Protein AF-A0A2V5MPE8-F1 (afdb_monomer_lite)

Structure (mmCIF, N/CA/C/O backbone):
data_AF-A0A2V5MPE8-F1
#
_entry.id   AF-A0A2V5MPE8-F1
#
loop_
_atom_site.group_PDB
_atom_site.id
_atom_site.type_symbol
_atom_site.label_atom_id
_atom_site.label_alt_id
_atom_site.label_comp_id
_atom_site.label_asym_id
_atom_site.label_entity_id
_atom_site.label_seq_id
_atom_site.pdbx_PDB_ins_code
_atom_site.Cartn_x
_atom_site.Cartn_y
_atom_site.Cartn_z
_atom_site.occupancy
_atom_site.B_iso_or_equiv
_atom_site.auth_seq_id
_atom_site.auth_comp_id
_atom_site.auth_asym_id
_atom_site.auth_atom_id
_atom_site.pdbx_PDB_model_num
ATOM 1 N N . MET A 1 1 ? 12.742 -31.986 7.130 1.00 34.59 1 MET A N 1
ATOM 2 C CA . MET A 1 1 ? 13.318 -31.088 6.108 1.00 34.59 1 MET A CA 1
ATOM 3 C C . MET A 1 1 ? 12.428 -29.863 5.990 1.00 34.59 1 MET A C 1
ATOM 5 O O . MET A 1 1 ? 11.494 -29.854 5.200 1.00 34.59 1 MET A O 1
ATOM 9 N N . THR A 1 2 ? 12.644 -28.861 6.834 1.00 34.50 2 THR A N 1
ATOM 10 C CA . THR A 1 2 ? 12.028 -27.544 6.657 1.00 34.50 2 THR A CA 1
ATOM 11 C C . THR A 1 2 ? 12.820 -26.839 5.569 1.00 34.50 2 THR A C 1
ATOM 13 O O . THR A 1 2 ? 14.017 -26.625 5.735 1.00 34.50 2 THR A O 1
ATOM 16 N N . ILE A 1 3 ? 12.187 -26.560 4.429 1.00 40.97 3 ILE A N 1
ATOM 17 C CA . ILE A 1 3 ? 12.774 -25.684 3.416 1.00 40.97 3 ILE A CA 1
ATOM 18 C C . ILE A 1 3 ? 12.921 -24.322 4.086 1.00 40.97 3 ILE A C 1
ATOM 20 O O . ILE A 1 3 ? 11.950 -23.577 4.220 1.00 40.97 3 ILE A O 1
ATOM 24 N N . ASP A 1 4 ? 14.129 -24.042 4.566 1.00 45.66 4 ASP A N 1
ATOM 25 C CA . ASP A 1 4 ? 14.555 -22.713 4.964 1.00 45.66 4 ASP A CA 1
ATOM 26 C C . ASP A 1 4 ? 14.496 -21.877 3.688 1.00 45.66 4 ASP A C 1
ATOM 28 O O . ASP A 1 4 ? 15.379 -21.911 2.829 1.00 45.66 4 ASP A O 1
ATOM 32 N N . THR A 1 5 ? 13.329 -21.276 3.463 1.00 55.28 5 THR A N 1
ATOM 33 C CA . THR A 1 5 ? 13.063 -20.477 2.278 1.00 55.28 5 THR A CA 1
ATOM 34 C C . THR A 1 5 ? 13.837 -19.198 2.517 1.00 55.28 5 THR A C 1
ATOM 36 O O . THR A 1 5 ? 13.285 -18.256 3.087 1.00 55.28 5 THR A O 1
ATOM 39 N N . GLN A 1 6 ? 15.134 -19.199 2.181 1.00 64.44 6 GLN A N 1
ATOM 40 C CA . GLN A 1 6 ? 15.959 -18.003 2.249 1.00 64.44 6 GLN A CA 1
ATOM 41 C C . GLN A 1 6 ? 15.191 -16.907 1.523 1.00 64.44 6 GLN A C 1
ATOM 43 O O . GLN A 1 6 ? 14.953 -16.974 0.314 1.00 64.44 6 GLN A O 1
ATOM 48 N N . LEU A 1 7 ? 14.700 -15.950 2.305 1.00 77.88 7 LEU A N 1
ATOM 49 C CA . LEU A 1 7 ? 13.914 -14.851 1.789 1.00 77.88 7 LEU A CA 1
ATOM 50 C C . LEU A 1 7 ? 14.773 -14.143 0.745 1.00 77.88 7 LEU A C 1
ATOM 52 O O . LEU A 1 7 ? 15.942 -13.853 1.005 1.00 77.88 7 LEU A O 1
ATOM 56 N N . THR A 1 8 ? 14.204 -13.851 -0.426 1.00 89.50 8 THR A N 1
ATOM 57 C CA . THR A 1 8 ? 14.934 -13.059 -1.422 1.00 89.50 8 THR A CA 1
ATOM 58 C C . THR A 1 8 ? 15.415 -11.752 -0.779 1.00 89.50 8 THR A C 1
ATOM 60 O O . THR A 1 8 ? 14.737 -11.239 0.119 1.00 89.50 8 THR A O 1
ATOM 63 N N . PRO A 1 9 ? 16.538 -11.162 -1.226 1.00 91.94 9 PRO A N 1
ATOM 64 C CA . PRO A 1 9 ? 17.050 -9.924 -0.634 1.00 91.94 9 PRO A CA 1
ATOM 65 C C . PRO A 1 9 ? 15.998 -8.805 -0.542 1.00 91.94 9 PRO A C 1
ATOM 67 O O . PRO A 1 9 ? 15.953 -8.059 0.434 1.00 91.94 9 PRO A O 1
ATOM 70 N N . MET A 1 10 ? 15.085 -8.741 -1.517 1.00 93.19 10 MET A N 1
ATOM 71 C CA . MET A 1 10 ? 13.952 -7.814 -1.505 1.00 93.19 10 MET A CA 1
ATOM 72 C C . MET A 1 10 ? 12.937 -8.133 -0.399 1.00 93.19 10 MET A C 1
ATOM 74 O O . MET A 1 10 ? 12.525 -7.234 0.329 1.00 93.19 10 MET A O 1
ATOM 78 N N . MET A 1 11 ? 12.574 -9.403 -0.211 1.00 94.69 11 MET A N 1
ATOM 79 C CA . MET A 1 11 ? 11.661 -9.790 0.868 1.00 94.69 11 MET A CA 1
ATOM 80 C C . MET A 1 11 ? 12.284 -9.592 2.251 1.00 94.69 11 MET A C 1
ATOM 82 O O . MET A 1 11 ? 11.580 -9.236 3.197 1.00 94.69 11 MET A O 1
ATOM 86 N N . ALA A 1 12 ? 13.597 -9.798 2.384 1.00 93.75 12 ALA A N 1
ATOM 87 C CA . ALA A 1 12 ? 14.321 -9.498 3.616 1.00 93.75 12 ALA A CA 1
ATOM 88 C C . ALA A 1 12 ? 14.273 -7.992 3.925 1.00 93.75 12 ALA A C 1
ATOM 90 O O . ALA A 1 12 ? 13.968 -7.605 5.054 1.00 93.75 12 ALA A O 1
ATOM 91 N N . GLN A 1 13 ? 14.478 -7.143 2.908 1.00 95.19 13 GLN A N 1
ATOM 92 C CA . GLN A 1 13 ? 14.322 -5.690 3.016 1.00 95.19 13 GLN A CA 1
ATOM 93 C C . GLN A 1 13 ? 12.889 -5.302 3.427 1.00 95.19 13 GLN A C 1
ATOM 95 O O . GLN A 1 13 ? 12.734 -4.511 4.357 1.00 95.19 13 GLN A O 1
ATOM 100 N N . TYR A 1 14 ? 11.859 -5.900 2.813 1.00 96.19 14 TYR A N 1
ATOM 101 C CA . TYR A 1 14 ? 10.454 -5.671 3.179 1.00 96.19 14 TYR A CA 1
ATOM 102 C C . TYR A 1 14 ? 10.185 -6.005 4.650 1.00 96.19 14 TYR A C 1
ATOM 104 O O . TYR A 1 14 ? 9.641 -5.181 5.382 1.00 96.19 14 TYR A O 1
ATOM 112 N N . ARG A 1 15 ? 10.590 -7.198 5.114 1.00 95.00 15 ARG A N 1
ATOM 113 C CA . ARG A 1 15 ? 10.363 -7.620 6.506 1.00 95.00 15 ARG A CA 1
ATOM 114 C C . ARG A 1 15 ? 11.087 -6.738 7.511 1.00 95.00 15 ARG A C 1
ATOM 116 O O . ARG A 1 15 ? 10.500 -6.417 8.540 1.00 95.00 15 ARG A O 1
ATOM 123 N N . ARG A 1 16 ? 12.329 -6.343 7.212 1.00 96.19 16 ARG A N 1
ATOM 124 C CA . ARG A 1 16 ? 13.095 -5.429 8.066 1.00 96.19 16 ARG A CA 1
ATOM 125 C C . ARG A 1 16 ? 12.341 -4.114 8.243 1.00 96.19 16 ARG A C 1
ATOM 127 O O . ARG A 1 16 ? 12.020 -3.756 9.369 1.00 96.19 16 ARG A O 1
ATOM 134 N N . ILE A 1 17 ? 11.968 -3.468 7.139 1.00 96.88 17 ILE A N 1
ATOM 135 C CA . ILE A 1 17 ? 11.226 -2.201 7.175 1.00 96.88 17 ILE A CA 1
ATOM 136 C C . ILE A 1 17 ? 9.896 -2.383 7.907 1.00 96.88 17 ILE A C 1
ATOM 138 O O . ILE A 1 17 ? 9.575 -1.611 8.801 1.00 96.88 17 ILE A O 1
ATOM 142 N N . LYS A 1 18 ? 9.148 -3.450 7.607 1.00 96.94 18 LYS A N 1
ATOM 143 C CA . LYS A 1 18 ? 7.878 -3.738 8.280 1.00 96.94 18 LYS A CA 1
ATOM 144 C C . LYS A 1 18 ? 8.025 -3.919 9.795 1.00 96.94 18 LYS A C 1
ATOM 146 O O . LYS A 1 18 ? 7.128 -3.515 10.527 1.00 96.94 18 LYS A O 1
ATOM 151 N N . SER A 1 19 ? 9.128 -4.502 10.267 1.00 96.38 19 SER A N 1
ATOM 152 C CA . SER A 1 19 ? 9.375 -4.702 11.703 1.00 96.38 19 SER A CA 1
ATOM 153 C C . SER A 1 19 ? 9.627 -3.404 12.476 1.00 96.38 19 SER A C 1
ATOM 155 O O . SER A 1 19 ? 9.418 -3.367 13.685 1.00 96.38 19 SER A O 1
ATOM 157 N N . GLU A 1 20 ? 10.031 -2.341 11.777 1.00 96.38 20 GLU A N 1
ATOM 158 C CA . GLU A 1 20 ? 10.284 -1.011 12.341 1.00 96.38 20 GLU A CA 1
ATOM 159 C C . GLU A 1 20 ? 8.997 -0.153 12.392 1.00 96.38 20 GLU A C 1
ATOM 161 O O . GLU A 1 20 ? 8.988 0.928 12.980 1.00 96.38 20 GLU A O 1
ATOM 166 N N . LEU A 1 21 ? 7.893 -0.625 11.795 1.00 96.25 21 LEU A N 1
ATOM 167 C CA . LEU A 1 21 ? 6.633 0.113 11.673 1.00 96.25 21 LEU A CA 1
ATOM 168 C C . LEU A 1 21 ? 5.615 -0.235 12.774 1.00 96.25 21 LEU A C 1
ATOM 170 O O . LEU A 1 21 ? 5.635 -1.339 13.327 1.00 96.25 21 LEU A O 1
ATOM 174 N N . PRO A 1 22 ? 4.649 0.664 13.057 1.00 94.06 22 PRO A N 1
ATOM 175 C CA . PRO A 1 22 ? 3.505 0.337 13.901 1.00 94.06 22 PRO A CA 1
ATOM 176 C C . PRO A 1 22 ? 2.758 -0.903 13.393 1.00 94.06 22 PRO A C 1
ATOM 178 O O . PRO A 1 22 ? 2.541 -1.060 12.190 1.00 94.06 22 PRO A O 1
ATOM 181 N N . LYS A 1 23 ? 2.307 -1.765 14.313 1.00 90.38 23 LYS A N 1
ATOM 182 C CA . LYS A 1 23 ? 1.631 -3.034 13.974 1.00 90.38 23 LYS A CA 1
ATOM 183 C C . LYS A 1 23 ? 0.372 -2.850 13.120 1.00 90.38 23 LYS A C 1
ATOM 185 O O . LYS A 1 23 ? 0.012 -3.737 12.357 1.00 90.38 23 LYS A O 1
ATOM 190 N N . ASP A 1 24 ? -0.298 -1.711 13.257 1.00 90.81 24 ASP A N 1
ATOM 191 C CA . ASP A 1 24 ? -1.531 -1.362 12.555 1.00 90.81 24 ASP A CA 1
ATOM 192 C C . ASP A 1 24 ? -1.305 -0.652 11.207 1.00 90.81 24 ASP A C 1
ATOM 194 O O . ASP A 1 24 ? -2.279 -0.334 10.518 1.00 90.81 24 ASP A O 1
ATOM 198 N N . ALA A 1 25 ? -0.049 -0.404 10.818 1.00 96.31 25 ALA A N 1
ATOM 199 C CA . ALA A 1 25 ? 0.292 0.268 9.569 1.00 96.31 25 ALA A CA 1
ATOM 200 C C . ALA A 1 25 ? 0.408 -0.716 8.404 1.00 96.31 25 ALA A C 1
ATOM 202 O O . ALA A 1 25 ? 1.173 -1.668 8.502 1.00 96.31 25 ALA A O 1
ATOM 203 N N . LEU A 1 26 ? -0.274 -0.469 7.283 1.00 98.12 26 LEU A N 1
ATOM 204 C CA . LEU A 1 26 ? -0.007 -1.180 6.026 1.00 98.12 26 LEU A CA 1
ATOM 205 C C . LEU A 1 26 ? 1.228 -0.588 5.340 1.00 98.12 26 LEU A C 1
ATOM 207 O O . LEU A 1 26 ? 1.338 0.633 5.222 1.00 98.12 26 LEU A O 1
ATOM 211 N N . LEU A 1 27 ? 2.150 -1.441 4.888 1.00 98.50 27 LEU A N 1
ATOM 212 C CA . LEU A 1 27 ? 3.355 -1.022 4.173 1.00 98.50 27 LEU A CA 1
ATOM 213 C C . LEU A 1 27 ? 3.126 -1.047 2.657 1.00 98.50 27 LEU A C 1
ATOM 215 O O . LEU A 1 27 ? 3.105 -2.109 2.041 1.00 98.50 27 LEU A O 1
ATOM 219 N N . LEU A 1 28 ? 3.014 0.135 2.051 1.00 98.38 28 LEU A N 1
ATOM 220 C CA . LEU A 1 28 ? 3.049 0.312 0.603 1.00 98.38 28 LEU A CA 1
ATOM 221 C C . LEU A 1 28 ? 4.507 0.332 0.142 1.00 98.38 28 LEU A C 1
ATOM 223 O O . LEU A 1 28 ? 5.204 1.336 0.287 1.00 98.38 28 LEU A O 1
ATOM 227 N N . PHE A 1 29 ? 4.981 -0.790 -0.395 1.00 98.06 29 PHE A N 1
ATOM 228 C CA . PHE A 1 29 ? 6.380 -0.978 -0.764 1.00 98.06 29 PHE A CA 1
ATOM 229 C C . PHE A 1 29 ? 6.570 -0.839 -2.275 1.00 98.06 29 PHE A C 1
ATOM 231 O O . PHE A 1 29 ? 6.012 -1.613 -3.052 1.00 98.06 29 PHE A O 1
ATOM 238 N N . ARG A 1 30 ? 7.330 0.171 -2.712 1.00 97.12 30 ARG A N 1
ATOM 239 C CA . ARG A 1 30 ? 7.441 0.516 -4.133 1.00 97.12 30 ARG A CA 1
ATOM 240 C C . ARG A 1 30 ? 8.300 -0.470 -4.918 1.00 97.12 30 ARG A C 1
ATOM 242 O O . ARG A 1 30 ? 9.485 -0.671 -4.624 1.00 97.12 30 ARG A O 1
ATOM 249 N N . LEU A 1 31 ? 7.719 -1.034 -5.970 1.00 93.81 31 LEU A N 1
ATOM 250 C CA . LEU A 1 31 ? 8.400 -1.819 -6.993 1.00 93.81 31 LEU A CA 1
ATOM 251 C C . LEU A 1 31 ? 8.025 -1.289 -8.376 1.00 93.81 31 LEU A C 1
ATOM 253 O O . LEU A 1 31 ? 6.967 -1.610 -8.911 1.00 93.81 31 LEU A O 1
ATOM 257 N N . GLY A 1 32 ? 8.915 -0.486 -8.958 1.00 92.12 32 GLY A N 1
ATOM 258 C CA . GLY A 1 32 ? 8.665 0.181 -10.231 1.00 92.12 32 GLY A CA 1
ATOM 259 C C . GLY A 1 32 ? 7.436 1.080 -10.127 1.00 92.12 32 GLY A C 1
ATOM 260 O O . GLY A 1 32 ? 7.385 1.979 -9.280 1.00 92.12 32 GLY A O 1
ATOM 261 N N . ASP A 1 33 ? 6.439 0.781 -10.957 1.00 94.81 33 ASP A N 1
ATOM 262 C CA . ASP A 1 33 ? 5.203 1.558 -11.075 1.00 94.81 33 ASP A CA 1
ATOM 263 C C . ASP A 1 33 ? 4.073 1.087 -10.142 1.00 94.81 33 ASP A C 1
ATOM 265 O O . ASP A 1 33 ? 2.927 1.530 -10.257 1.00 94.81 33 ASP A O 1
ATOM 269 N N . PHE A 1 34 ? 4.376 0.205 -9.189 1.00 97.12 34 PHE A N 1
ATOM 270 C CA . PHE A 1 34 ? 3.403 -0.315 -8.232 1.00 97.12 34 PHE A CA 1
ATOM 271 C C . PHE A 1 34 ? 3.860 -0.111 -6.792 1.00 97.12 34 PHE A C 1
ATOM 273 O O . PHE A 1 34 ? 5.045 -0.213 -6.470 1.00 97.12 34 PHE A O 1
ATOM 280 N N . TYR A 1 35 ? 2.890 0.107 -5.907 1.00 98.31 35 TYR A N 1
ATOM 281 C CA . TYR A 1 35 ? 3.051 -0.225 -4.499 1.00 98.31 35 TYR A CA 1
ATOM 282 C C . TYR A 1 35 ? 2.515 -1.631 -4.270 1.00 98.31 35 TYR A C 1
ATOM 284 O O . TYR A 1 35 ? 1.353 -1.912 -4.567 1.00 98.31 35 TYR A O 1
ATOM 292 N N . GLU A 1 36 ? 3.359 -2.499 -3.726 1.00 98.12 36 GLU A N 1
ATOM 293 C CA . GLU A 1 36 ? 3.013 -3.873 -3.385 1.00 98.12 36 GLU A CA 1
ATOM 294 C C . GLU A 1 36 ? 2.984 -4.047 -1.862 1.00 98.12 36 GLU A C 1
ATOM 296 O O . GLU A 1 36 ? 3.787 -3.472 -1.125 1.00 98.12 36 GLU A O 1
ATOM 301 N N . MET A 1 37 ? 2.042 -4.859 -1.395 1.00 98.44 37 MET A N 1
ATOM 302 C CA . MET A 1 37 ? 1.935 -5.338 -0.021 1.00 98.44 37 MET A CA 1
ATOM 303 C C . MET A 1 37 ? 2.150 -6.847 -0.023 1.00 98.44 37 MET A C 1
ATOM 305 O O . MET A 1 37 ? 1.699 -7.539 -0.938 1.00 98.44 37 MET A O 1
ATOM 309 N N . PHE A 1 38 ? 2.793 -7.367 1.022 1.00 97.94 38 PHE A N 1
ATOM 310 C CA . PHE A 1 38 ? 3.093 -8.794 1.161 1.00 97.94 38 PHE A CA 1
ATOM 311 C C . PHE A 1 38 ? 2.594 -9.366 2.491 1.00 97.94 38 PHE A C 1
ATOM 313 O O . PHE A 1 38 ? 2.366 -8.640 3.458 1.00 97.94 38 PHE A O 1
ATOM 320 N N . PHE A 1 39 ? 2.487 -10.695 2.557 1.00 96.44 39 PHE A N 1
ATOM 321 C CA . PHE A 1 39 ? 2.110 -11.444 3.761 1.00 96.44 39 PHE A CA 1
ATOM 322 C C . PHE A 1 39 ? 0.709 -11.070 4.280 1.00 96.44 39 PHE A C 1
ATOM 324 O O . PHE A 1 39 ? -0.278 -11.257 3.571 1.00 96.44 39 PHE A O 1
ATOM 331 N N . GLU A 1 40 ? 0.601 -10.606 5.525 1.00 96.62 40 GLU A N 1
ATOM 332 C CA . GLU A 1 40 ? -0.666 -10.206 6.143 1.00 96.62 40 GLU A CA 1
ATOM 333 C C . GLU A 1 40 ? -1.179 -8.881 5.567 1.00 96.62 40 GLU A C 1
ATOM 335 O O . GLU A 1 40 ? -2.368 -8.763 5.272 1.00 96.62 40 GLU A O 1
ATOM 340 N N . ASP A 1 41 ? -0.280 -7.929 5.288 1.00 97.94 41 ASP A N 1
ATOM 341 C CA . ASP A 1 41 ? -0.644 -6.653 4.663 1.00 97.94 41 ASP A CA 1
ATOM 342 C C . ASP A 1 41 ? -1.305 -6.877 3.302 1.00 97.94 41 ASP A C 1
ATOM 344 O O . ASP A 1 41 ? -2.258 -6.184 2.964 1.00 97.94 41 ASP A O 1
ATOM 348 N N . ALA A 1 42 ? -0.857 -7.887 2.547 1.00 98.31 42 ALA A N 1
ATOM 349 C CA . ALA A 1 42 ? -1.475 -8.250 1.277 1.00 98.31 42 ALA A CA 1
ATOM 350 C C . ALA A 1 42 ? -2.930 -8.700 1.445 1.00 98.31 42 ALA A C 1
ATOM 352 O O . ALA A 1 42 ? -3.791 -8.316 0.659 1.00 98.31 42 ALA A O 1
ATOM 353 N N . GLN A 1 43 ? -3.212 -9.515 2.462 1.00 98.19 43 GLN A N 1
ATOM 354 C CA . GLN A 1 43 ? -4.554 -10.042 2.712 1.00 98.19 43 GLN A CA 1
ATOM 355 C C . GLN A 1 43 ? -5.490 -8.925 3.176 1.00 98.19 43 GLN A C 1
ATOM 357 O O . GLN A 1 43 ? -6.574 -8.753 2.616 1.00 98.19 43 GLN A O 1
ATOM 362 N N . ILE A 1 44 ? -5.031 -8.118 4.137 1.00 97.88 44 ILE A N 1
ATOM 363 C CA . ILE A 1 44 ? -5.779 -6.967 4.649 1.00 97.88 44 ILE A CA 1
ATOM 364 C C . ILE A 1 44 ? -6.019 -5.961 3.523 1.00 97.88 44 ILE A C 1
ATOM 366 O O . ILE A 1 44 ? -7.151 -5.536 3.309 1.00 97.88 44 ILE A O 1
ATOM 370 N N . GLY A 1 45 ? -4.967 -5.598 2.789 1.00 97.94 45 GLY A N 1
ATOM 371 C CA . GLY A 1 45 ? -5.025 -4.648 1.686 1.00 97.94 45 GLY A CA 1
ATOM 372 C C . GLY A 1 45 ? -5.942 -5.120 0.563 1.00 97.94 45 GLY A C 1
ATOM 373 O O . GLY A 1 45 ? -6.769 -4.343 0.097 1.00 97.94 45 GLY A O 1
ATOM 374 N N . ALA A 1 46 ? -5.866 -6.397 0.178 1.00 98.38 46 ALA A N 1
ATOM 375 C CA . ALA A 1 46 ? -6.721 -6.965 -0.861 1.00 98.38 46 ALA A CA 1
ATOM 376 C C . ALA A 1 46 ? -8.203 -6.874 -0.493 1.00 98.38 46 ALA A C 1
ATOM 378 O O . ALA A 1 46 ? -9.001 -6.373 -1.282 1.00 98.38 46 ALA A O 1
ATOM 379 N N . GLN A 1 47 ? -8.559 -7.281 0.726 1.00 97.88 47 GLN A N 1
ATOM 380 C CA . GLN A 1 47 ? -9.938 -7.221 1.200 1.00 97.88 47 GLN A CA 1
ATOM 381 C C . GLN A 1 47 ? -10.432 -5.776 1.362 1.00 97.88 47 GLN A C 1
ATOM 383 O O . GLN A 1 47 ? -11.520 -5.438 0.905 1.00 97.88 47 GLN A O 1
ATOM 388 N N . LEU A 1 48 ? -9.635 -4.910 1.992 1.00 97.25 48 LEU A N 1
ATOM 389 C CA . LEU A 1 48 ? -10.012 -3.526 2.299 1.00 97.25 48 LEU A CA 1
ATOM 390 C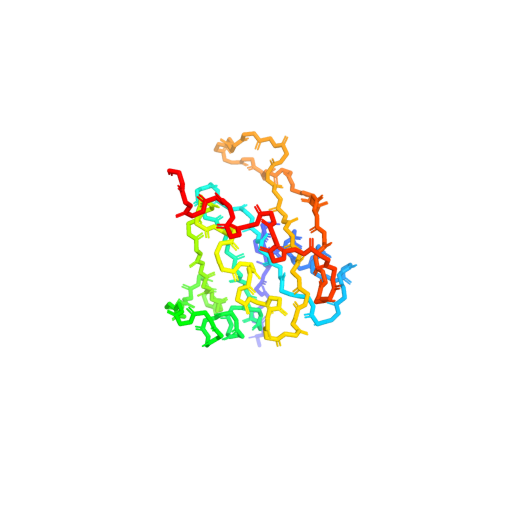 C . LEU A 1 48 ? -10.159 -2.683 1.026 1.00 97.25 48 LEU A C 1
ATOM 392 O O . LEU A 1 48 ? -11.082 -1.874 0.895 1.00 97.25 48 LEU A O 1
ATOM 396 N N . LEU A 1 49 ? -9.244 -2.872 0.076 1.00 96.81 49 LEU A N 1
ATOM 397 C CA . LEU A 1 49 ? -9.169 -2.072 -1.142 1.00 96.81 49 LEU A CA 1
ATOM 398 C C . LEU A 1 49 ? -9.884 -2.710 -2.333 1.00 96.81 49 LEU A C 1
ATOM 400 O O . LEU A 1 49 ? -10.033 -2.039 -3.355 1.00 96.81 49 LEU A O 1
ATOM 404 N N . ASN A 1 50 ? -10.404 -3.930 -2.175 1.00 96.81 50 ASN A N 1
ATOM 405 C CA . ASN A 1 50 ? -10.962 -4.749 -3.250 1.00 96.81 50 ASN A CA 1
ATOM 406 C C . ASN A 1 50 ? -9.944 -4.967 -4.388 1.00 96.81 50 ASN A C 1
ATOM 408 O O . ASN A 1 50 ? -10.243 -4.765 -5.563 1.00 96.81 50 ASN A O 1
ATOM 412 N N . LEU A 1 51 ? -8.710 -5.319 -4.014 1.00 97.31 51 LEU A N 1
ATOM 413 C CA . LEU A 1 51 ? -7.628 -5.653 -4.943 1.00 97.31 51 LEU A CA 1
ATOM 414 C C . LEU A 1 51 ? -7.514 -7.171 -5.093 1.00 97.31 51 LEU A C 1
ATOM 416 O O . LEU A 1 51 ? -7.839 -7.929 -4.178 1.00 97.31 51 LEU A O 1
ATOM 420 N N . ALA A 1 52 ? -6.983 -7.623 -6.227 1.00 97.88 52 ALA A N 1
ATOM 421 C CA . ALA A 1 52 ? -6.695 -9.036 -6.424 1.00 97.88 52 ALA A CA 1
ATOM 422 C C . ALA A 1 52 ? -5.603 -9.511 -5.448 1.00 97.88 52 ALA A C 1
ATOM 424 O O . ALA A 1 52 ? -4.486 -8.986 -5.438 1.00 97.88 52 ALA A O 1
ATOM 425 N N . LEU A 1 53 ? -5.916 -10.539 -4.653 1.00 98.25 53 LEU A N 1
ATOM 426 C CA . LEU A 1 53 ? -4.933 -11.251 -3.842 1.00 98.25 53 LEU A CA 1
ATOM 427 C C . LEU A 1 53 ? -4.263 -12.332 -4.693 1.00 98.25 53 LEU A C 1
ATOM 429 O O . LEU A 1 53 ? -4.895 -13.299 -5.114 1.00 98.25 53 LEU A O 1
ATOM 433 N N . THR A 1 54 ? -2.968 -12.177 -4.927 1.00 96.50 54 THR A N 1
ATOM 434 C CA . THR A 1 54 ? -2.136 -13.098 -5.706 1.00 96.50 54 THR A CA 1
ATOM 435 C C . THR A 1 54 ? -1.019 -13.667 -4.833 1.00 96.50 54 THR A C 1
ATOM 437 O O . THR A 1 54 ? -1.019 -13.510 -3.607 1.00 96.50 54 THR A O 1
ATOM 440 N N . LYS A 1 55 ? -0.072 -14.385 -5.444 1.00 95.06 55 LYS A N 1
ATOM 441 C CA . LYS A 1 55 ? 1.105 -14.905 -4.749 1.00 95.06 55 LYS A CA 1
ATOM 442 C C . LYS A 1 55 ? 2.355 -14.707 -5.592 1.00 95.06 55 LYS A C 1
ATOM 444 O O . LYS A 1 55 ? 2.355 -15.009 -6.781 1.00 95.06 55 LYS A O 1
ATOM 449 N N . ARG A 1 56 ? 3.446 -14.304 -4.946 1.00 90.62 56 ARG A N 1
ATOM 450 C CA . ARG A 1 56 ? 4.787 -14.237 -5.531 1.00 90.62 56 ARG A CA 1
ATOM 451 C C . ARG A 1 56 ? 5.685 -15.216 -4.795 1.00 90.62 56 ARG A C 1
ATOM 453 O O . ARG A 1 56 ? 5.904 -15.057 -3.601 1.00 90.62 56 ARG A O 1
ATOM 460 N N . GLN A 1 57 ? 6.180 -16.242 -5.491 1.00 89.44 57 GLN A N 1
ATOM 461 C CA . GLN A 1 57 ? 7.021 -17.288 -4.882 1.00 89.44 57 GLN A CA 1
ATOM 462 C C . GLN A 1 57 ? 6.382 -17.888 -3.607 1.00 89.44 57 GLN A C 1
ATOM 464 O O . GLN A 1 57 ? 7.040 -18.086 -2.592 1.00 89.44 57 GLN A O 1
ATOM 469 N N . GLY A 1 58 ? 5.063 -18.114 -3.636 1.00 91.31 58 GLY A N 1
ATOM 470 C CA . GLY A 1 58 ? 4.294 -18.637 -2.498 1.00 91.31 58 GLY A CA 1
ATOM 471 C C . GLY A 1 58 ? 3.886 -17.607 -1.435 1.00 91.31 58 GLY A C 1
ATOM 472 O O . GLY A 1 58 ? 3.049 -17.925 -0.593 1.00 91.31 58 GLY A O 1
ATOM 473 N N . ILE A 1 59 ? 4.393 -16.372 -1.489 1.00 94.94 59 ILE A N 1
ATOM 474 C CA . ILE A 1 59 ? 4.069 -15.297 -0.539 1.00 94.94 59 ILE A CA 1
ATOM 475 C C . ILE A 1 59 ? 2.817 -14.544 -1.019 1.00 94.94 59 ILE A C 1
ATOM 477 O O . ILE A 1 59 ? 2.817 -14.092 -2.167 1.00 94.94 59 ILE A O 1
ATOM 481 N N . PRO A 1 60 ? 1.766 -14.375 -0.188 1.00 97.69 60 PRO A N 1
ATOM 482 C CA . PRO A 1 60 ? 0.609 -13.549 -0.531 1.00 97.69 60 PRO A CA 1
ATOM 483 C C . PRO A 1 60 ? 1.018 -12.126 -0.900 1.00 97.69 60 PRO A C 1
ATOM 485 O O . PRO A 1 60 ? 1.847 -11.528 -0.210 1.00 97.69 60 PRO A O 1
ATOM 488 N N . MET A 1 61 ? 0.428 -11.600 -1.969 1.00 98.00 61 MET A N 1
ATOM 489 C CA . MET A 1 61 ? 0.744 -10.285 -2.514 1.00 98.00 61 MET A CA 1
ATOM 490 C C . MET A 1 61 ? -0.507 -9.626 -3.092 1.00 98.00 61 MET A C 1
ATOM 492 O O . MET A 1 61 ? -1.292 -10.270 -3.787 1.00 98.00 61 MET A O 1
ATOM 496 N N . CYS A 1 62 ? -0.659 -8.329 -2.872 1.00 98.44 62 CYS A N 1
ATOM 497 C CA . CYS A 1 62 ? -1.528 -7.482 -3.681 1.00 98.44 62 CYS A CA 1
ATOM 498 C C . CYS A 1 62 ? -0.817 -6.155 -3.951 1.00 98.44 62 CYS A C 1
ATOM 500 O O . CYS A 1 62 ? 0.183 -5.839 -3.303 1.00 98.44 62 CYS A O 1
ATOM 502 N N . GLY A 1 63 ? -1.299 -5.390 -4.922 1.00 97.94 63 GLY A N 1
ATOM 503 C CA . GLY A 1 63 ? -0.665 -4.131 -5.274 1.00 97.94 63 GLY A CA 1
ATOM 504 C C . GLY A 1 63 ? -1.599 -3.182 -5.995 1.00 97.94 63 GLY A C 1
ATOM 505 O O . GLY A 1 63 ? -2.689 -3.558 -6.428 1.00 97.94 63 GLY A O 1
ATOM 506 N N . LEU A 1 64 ? -1.154 -1.937 -6.090 1.00 97.62 64 LEU A N 1
ATOM 507 C CA . LEU A 1 64 ? -1.873 -0.838 -6.716 1.00 97.62 64 LEU A CA 1
ATOM 508 C C . LEU A 1 64 ? -0.906 0.029 -7.536 1.00 97.62 64 LEU A C 1
ATOM 510 O O . LEU A 1 64 ? 0.263 0.144 -7.155 1.00 97.62 64 LEU A O 1
ATOM 514 N N . PRO A 1 65 ? -1.360 0.648 -8.641 1.00 97.56 65 PRO A N 1
ATOM 515 C CA . PRO A 1 65 ? -0.528 1.562 -9.418 1.00 97.56 65 PRO A CA 1
ATOM 516 C C . PRO A 1 65 ? -0.101 2.760 -8.568 1.00 97.56 65 PRO A C 1
ATOM 518 O O . PRO A 1 65 ? -0.944 3.382 -7.917 1.00 97.56 65 PRO A O 1
ATOM 521 N N . PHE A 1 66 ? 1.183 3.122 -8.586 1.00 93.56 66 PHE A N 1
ATOM 522 C CA . PHE A 1 66 ? 1.704 4.155 -7.682 1.00 93.56 66 PHE A CA 1
ATOM 523 C C . PHE A 1 66 ? 1.059 5.531 -7.910 1.00 93.56 66 PHE A C 1
ATOM 525 O O . PHE A 1 66 ? 0.803 6.259 -6.956 1.00 93.56 66 PHE A O 1
ATOM 532 N N . HIS A 1 67 ? 0.713 5.858 -9.157 1.00 91.69 67 HIS A N 1
ATOM 533 C CA . HIS A 1 67 ? 0.0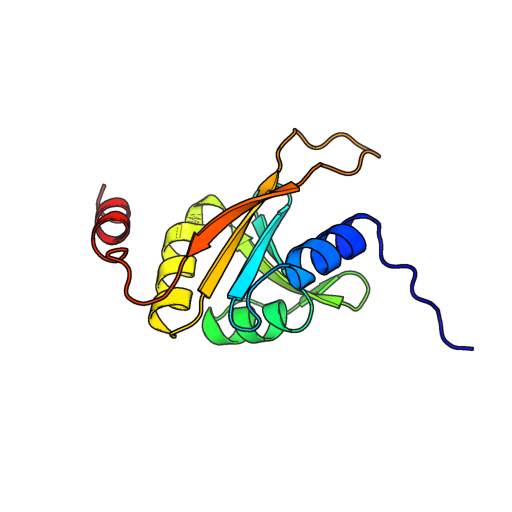06 7.094 -9.501 1.00 91.69 67 HIS A CA 1
ATOM 534 C C . HIS A 1 67 ? -1.395 7.178 -8.883 1.00 91.69 67 HIS A C 1
ATOM 536 O O . HIS A 1 67 ? -1.875 8.265 -8.582 1.00 91.69 67 HIS A O 1
ATOM 542 N N . ALA A 1 68 ? -2.043 6.032 -8.667 1.00 92.88 68 ALA A N 1
ATOM 543 C CA . ALA A 1 68 ? -3.359 5.954 -8.044 1.00 92.88 68 ALA A CA 1
ATOM 544 C C . ALA A 1 68 ? -3.280 5.831 -6.512 1.00 92.88 68 ALA A C 1
ATOM 546 O O . ALA A 1 68 ? -4.315 5.845 -5.844 1.00 92.88 68 ALA A O 1
ATOM 547 N N . ALA A 1 69 ? -2.072 5.720 -5.940 1.00 93.38 69 ALA A N 1
ATOM 548 C CA . ALA A 1 69 ? -1.853 5.520 -4.509 1.00 93.38 69 ALA A CA 1
ATOM 549 C C . ALA A 1 69 ? -2.606 6.495 -3.606 1.00 93.38 69 ALA A C 1
ATOM 551 O O . ALA A 1 69 ? -3.157 6.014 -2.614 1.00 93.38 69 ALA A O 1
ATOM 552 N N . PRO A 1 70 ? -2.708 7.802 -3.924 1.00 91.69 70 PRO A N 1
ATOM 553 C CA . PRO A 1 70 ? -3.448 8.730 -3.083 1.00 91.69 70 PRO A CA 1
ATOM 554 C C . PRO A 1 70 ? -4.871 8.224 -2.762 1.00 91.69 70 PRO A C 1
ATOM 556 O O . PRO A 1 70 ? -5.216 8.067 -1.587 1.00 91.69 70 PRO A O 1
ATOM 559 N N . ALA A 1 71 ? 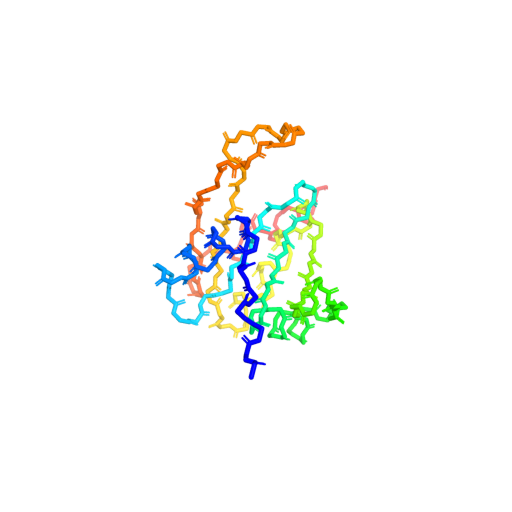-5.668 7.856 -3.770 1.00 90.12 71 ALA A N 1
ATOM 560 C CA . ALA A 1 71 ? -7.052 7.413 -3.567 1.00 90.12 71 ALA A CA 1
ATOM 561 C C . ALA A 1 71 ? -7.145 6.160 -2.671 1.00 90.12 71 ALA A C 1
ATOM 563 O O . ALA A 1 71 ? -7.999 6.065 -1.783 1.00 90.12 71 ALA A O 1
ATOM 564 N N . TYR A 1 72 ? -6.230 5.203 -2.852 1.00 95.75 72 TYR A N 1
ATOM 565 C CA . TYR A 1 72 ? -6.165 4.004 -2.013 1.00 95.75 72 TYR A CA 1
ATOM 566 C C . TYR A 1 72 ? -5.738 4.321 -0.579 1.00 95.75 72 TYR A C 1
ATOM 568 O O . TYR A 1 72 ? -6.345 3.807 0.358 1.00 95.75 72 TYR A O 1
ATOM 576 N N . ILE A 1 73 ? -4.751 5.199 -0.391 1.00 95.12 73 ILE A N 1
ATOM 577 C CA . ILE A 1 73 ? -4.306 5.665 0.927 1.00 95.12 73 ILE A CA 1
ATOM 578 C C . ILE A 1 73 ? -5.481 6.282 1.688 1.00 95.12 73 ILE A C 1
ATOM 580 O O . ILE A 1 73 ? -5.711 5.920 2.841 1.00 95.12 73 ILE A O 1
ATOM 584 N N . GLY A 1 74 ? -6.274 7.138 1.035 1.00 92.25 74 GLY A N 1
ATOM 585 C CA . GLY A 1 74 ? -7.474 7.725 1.632 1.00 92.25 74 GLY A CA 1
ATOM 586 C C . GLY A 1 74 ? -8.449 6.667 2.157 1.00 92.25 74 GLY A C 1
ATOM 587 O O . GLY A 1 74 ? -8.950 6.785 3.275 1.00 92.25 74 GLY A O 1
ATOM 588 N N . ARG A 1 75 ? -8.664 5.581 1.403 1.00 94.25 75 ARG A N 1
ATOM 589 C CA . ARG A 1 75 ? -9.506 4.452 1.836 1.00 94.25 75 ARG A CA 1
ATOM 590 C C . ARG A 1 75 ? -8.916 3.696 3.030 1.00 94.25 75 ARG A C 1
ATOM 592 O O . ARG A 1 75 ? -9.667 3.353 3.940 1.00 94.25 75 ARG A O 1
ATOM 599 N N . ILE A 1 76 ? -7.599 3.463 3.063 1.00 95.00 76 ILE A N 1
ATOM 600 C CA . ILE A 1 76 ? -6.938 2.805 4.207 1.00 95.00 76 ILE A CA 1
ATOM 601 C C . ILE A 1 76 ? -7.082 3.657 5.477 1.00 95.00 76 ILE A C 1
ATOM 603 O O . ILE A 1 76 ? -7.458 3.138 6.530 1.00 95.00 76 ILE A O 1
ATOM 607 N N . LEU A 1 77 ? -6.839 4.966 5.368 1.00 93.62 77 LEU A N 1
ATOM 608 C CA . LEU A 1 77 ? -6.947 5.900 6.491 1.00 93.62 77 LEU A CA 1
ATOM 609 C C . LEU A 1 77 ? -8.390 6.007 7.004 1.00 93.62 77 LEU A C 1
ATOM 611 O O . LEU A 1 77 ? -8.609 5.966 8.214 1.00 93.62 77 LEU A O 1
ATOM 615 N N . LYS A 1 78 ? -9.382 6.068 6.101 1.00 91.69 78 LYS A N 1
ATOM 616 C CA . LYS A 1 78 ? -10.818 6.062 6.448 1.00 91.69 78 LYS A CA 1
ATOM 617 C C . LYS A 1 78 ? -11.254 4.771 7.145 1.00 91.69 78 LYS A C 1
ATOM 619 O O . LYS A 1 78 ? -12.151 4.805 7.978 1.00 91.69 78 LYS A O 1
ATOM 624 N N . ALA A 1 79 ? -10.583 3.656 6.866 1.00 92.94 79 ALA A N 1
ATOM 625 C CA . ALA A 1 79 ? -10.774 2.390 7.571 1.00 92.94 79 ALA A CA 1
ATOM 626 C C . ALA A 1 79 ? -10.039 2.317 8.929 1.00 92.94 79 ALA A C 1
ATOM 628 O O . ALA A 1 79 ? -9.977 1.249 9.537 1.00 92.94 79 ALA A O 1
ATOM 629 N N . GLY A 1 80 ? -9.461 3.425 9.408 1.00 92.25 80 GLY A N 1
ATOM 630 C CA . GLY A 1 80 ? -8.816 3.504 10.718 1.00 92.25 80 GLY A CA 1
ATOM 631 C C . GLY A 1 80 ? -7.428 2.863 10.781 1.00 92.25 80 GLY A C 1
ATOM 632 O O . GLY A 1 80 ? -6.925 2.622 11.876 1.00 92.25 80 GLY A O 1
ATOM 633 N N . ARG A 1 81 ? -6.791 2.586 9.636 1.00 94.75 81 ARG A N 1
ATOM 634 C CA . ARG A 1 81 ? -5.443 2.000 9.576 1.00 94.75 81 ARG A CA 1
ATOM 635 C C . ARG A 1 81 ? -4.401 3.035 9.183 1.00 94.75 81 ARG A C 1
ATOM 637 O O . ARG A 1 81 ? -4.673 3.926 8.385 1.00 94.75 81 ARG A O 1
ATOM 644 N N . LYS A 1 82 ? -3.189 2.895 9.720 1.00 95.94 82 LYS A N 1
ATOM 645 C CA . LYS A 1 82 ? -2.040 3.704 9.295 1.00 95.94 82 LYS A CA 1
ATOM 646 C C . LYS A 1 82 ? -1.498 3.198 7.954 1.00 95.94 82 LYS A C 1
ATOM 648 O O . LYS A 1 82 ? -1.689 2.034 7.601 1.00 95.94 82 LYS A O 1
ATOM 653 N N . VAL A 1 83 ? -0.783 4.050 7.227 1.00 97.25 83 VAL A N 1
ATOM 654 C CA . VAL A 1 83 ? -0.091 3.678 5.983 1.00 97.25 83 VAL A CA 1
ATOM 655 C C . VAL A 1 83 ? 1.351 4.147 6.038 1.00 97.25 83 VAL A C 1
ATOM 657 O O . VAL A 1 83 ? 1.595 5.326 6.268 1.00 97.25 83 VAL A O 1
ATOM 660 N N . ALA A 1 84 ? 2.300 3.250 5.799 1.00 97.94 84 ALA A N 1
ATOM 661 C CA . ALA A 1 84 ? 3.695 3.599 5.574 1.00 97.94 84 ALA A CA 1
ATOM 662 C C . ALA A 1 84 ? 4.001 3.514 4.078 1.00 97.94 84 ALA A C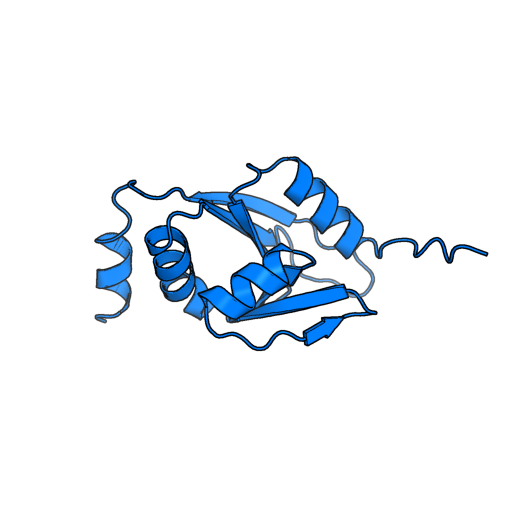 1
ATOM 664 O O . ALA A 1 84 ? 3.770 2.478 3.456 1.00 97.94 84 ALA A O 1
ATOM 665 N N . ILE A 1 85 ? 4.516 4.599 3.509 1.00 97.56 85 ILE A N 1
ATOM 666 C CA . ILE A 1 85 ? 4.947 4.674 2.114 1.00 97.56 85 ILE A CA 1
ATOM 667 C C . ILE A 1 85 ? 6.448 4.433 2.087 1.00 97.56 85 ILE A C 1
ATOM 669 O O . ILE A 1 85 ? 7.201 5.121 2.776 1.00 97.56 85 ILE A O 1
ATOM 673 N N . CYS A 1 86 ? 6.877 3.438 1.319 1.00 98.06 86 CYS A N 1
ATOM 674 C CA . CYS A 1 86 ? 8.277 3.094 1.163 1.00 98.06 86 CYS A CA 1
ATOM 675 C C . CYS A 1 86 ? 8.675 3.169 -0.309 1.00 98.06 86 CYS A C 1
ATOM 677 O O . CYS A 1 86 ? 8.222 2.360 -1.120 1.00 98.06 86 CYS A O 1
ATOM 679 N N . ASP A 1 87 ? 9.524 4.140 -0.641 1.00 97.06 87 ASP A N 1
ATOM 680 C CA . ASP A 1 87 ? 9.919 4.451 -2.013 1.00 97.06 87 ASP A CA 1
ATOM 681 C C . ASP A 1 87 ? 11.313 3.931 -2.356 1.00 97.06 87 ASP A C 1
ATOM 683 O O . ASP A 1 87 ? 12.132 3.609 -1.493 1.00 97.06 87 ASP A O 1
ATOM 687 N N . GLN A 1 88 ? 11.575 3.854 -3.661 1.00 94.25 88 GLN A N 1
ATOM 688 C CA . GLN A 1 88 ? 12.907 3.619 -4.198 1.00 94.25 88 GLN A CA 1
ATOM 689 C C . GLN A 1 88 ? 13.732 4.900 -4.097 1.00 94.25 88 GLN A C 1
ATOM 691 O O . GLN A 1 88 ? 13.338 5.936 -4.623 1.00 94.25 88 GLN A O 1
ATOM 696 N N . MET A 1 89 ? 14.894 4.798 -3.459 1.00 93.69 89 MET A N 1
ATOM 697 C CA . MET A 1 89 ? 15.830 5.917 -3.307 1.00 93.69 89 MET A CA 1
ATOM 698 C C . MET A 1 89 ? 16.801 6.026 -4.486 1.00 93.69 89 MET A C 1
ATOM 700 O O . MET A 1 89 ? 17.557 6.987 -4.588 1.00 93.69 89 MET A O 1
ATOM 704 N N . GLU A 1 90 ? 16.800 5.023 -5.361 1.00 90.69 90 GLU A N 1
ATOM 705 C CA . GLU A 1 90 ? 17.636 4.941 -6.551 1.00 90.69 90 GLU A CA 1
ATOM 706 C C . GLU A 1 90 ? 16.915 4.180 -7.672 1.00 90.69 90 GLU A C 1
ATOM 708 O O . GLU A 1 90 ? 15.969 3.413 -7.437 1.00 90.69 90 GLU A O 1
ATOM 713 N N . GLU A 1 91 ? 17.374 4.386 -8.904 1.00 87.06 91 GLU A N 1
ATOM 714 C CA . GLU A 1 91 ? 16.865 3.671 -10.070 1.00 87.06 91 GLU A CA 1
ATOM 715 C C . GLU A 1 91 ? 17.185 2.173 -10.005 1.00 87.06 91 GLU A C 1
ATOM 717 O O . GLU A 1 91 ? 18.236 1.743 -9.519 1.00 87.06 91 GLU A O 1
ATOM 722 N N . ALA A 1 92 ? 16.265 1.359 -10.524 1.00 86.56 92 ALA A N 1
ATOM 723 C CA . ALA A 1 92 ? 16.451 -0.080 -10.577 1.00 86.56 92 ALA A CA 1
ATOM 724 C C . ALA A 1 92 ? 17.493 -0.457 -11.631 1.00 86.56 92 ALA A C 1
ATOM 726 O O . ALA A 1 92 ? 17.305 -0.215 -12.822 1.00 86.56 92 ALA A O 1
ATOM 727 N N . ARG A 1 93 ? 18.571 -1.111 -11.190 1.00 88.50 93 ARG A N 1
ATOM 728 C CA . ARG A 1 93 ? 19.597 -1.676 -12.068 1.00 88.50 93 ARG A CA 1
ATOM 729 C C . ARG A 1 93 ? 19.539 -3.205 -12.053 1.00 88.50 93 ARG A C 1
ATOM 731 O O . ARG A 1 93 ? 19.376 -3.789 -10.978 1.00 88.50 93 ARG A O 1
ATOM 738 N N . PRO A 1 94 ? 19.675 -3.879 -13.212 1.00 84.81 94 PRO A N 1
ATOM 739 C CA . PRO A 1 94 ? 19.686 -5.338 -13.270 1.00 84.81 94 PRO A CA 1
ATOM 740 C C . PRO A 1 94 ? 20.724 -5.943 -12.317 1.00 84.81 94 PRO A C 1
ATOM 742 O O . PRO A 1 94 ? 21.879 -5.529 -12.302 1.00 84.81 94 PRO A O 1
ATOM 745 N N . GLY A 1 95 ? 20.305 -6.917 -11.507 1.00 84.56 95 GLY A N 1
ATOM 746 C CA . GLY A 1 95 ? 21.176 -7.604 -10.545 1.00 84.56 95 GLY A CA 1
ATOM 747 C C . GLY A 1 95 ? 21.499 -6.823 -9.265 1.00 84.56 95 GLY A C 1
ATOM 748 O O . GLY A 1 95 ? 22.106 -7.393 -8.362 1.00 84.56 95 GLY A O 1
ATOM 749 N N . GLN A 1 96 ? 21.067 -5.563 -9.139 1.00 88.19 96 GLN A N 1
ATOM 750 C CA . GLN A 1 96 ? 21.299 -4.747 -7.949 1.00 88.19 96 GLN A CA 1
ATOM 751 C C . GLN A 1 96 ? 20.035 -4.649 -7.086 1.00 88.19 96 GLN A C 1
ATOM 753 O O . GLN A 1 96 ? 18.939 -4.362 -7.572 1.00 88.19 96 GLN A O 1
ATOM 758 N N . LEU A 1 97 ? 20.184 -4.859 -5.775 1.00 90.25 97 LEU A N 1
ATOM 759 C CA . LEU A 1 97 ? 19.108 -4.585 -4.828 1.00 90.25 97 LEU A CA 1
ATOM 760 C C . LEU A 1 97 ? 18.933 -3.072 -4.687 1.00 90.25 97 LEU A C 1
ATOM 762 O O . LEU A 1 97 ? 19.816 -2.395 -4.174 1.00 90.25 97 LEU A O 1
ATOM 766 N N . VAL A 1 98 ? 17.769 -2.572 -5.092 1.00 94.06 98 VAL A N 1
ATOM 767 C CA . VAL A 1 98 ? 17.405 -1.161 -4.931 1.00 94.06 98 VAL A CA 1
ATOM 768 C C . VAL A 1 98 ? 17.263 -0.795 -3.454 1.00 94.06 98 VAL A C 1
ATOM 770 O O . VAL A 1 98 ? 16.540 -1.463 -2.701 1.00 94.06 98 VAL A O 1
ATOM 773 N N . LYS A 1 99 ? 17.907 0.299 -3.046 1.00 93.56 99 LYS A N 1
ATOM 774 C CA . LYS A 1 99 ? 17.722 0.914 -1.735 1.00 93.56 99 LYS A CA 1
ATOM 775 C C . LYS A 1 99 ? 16.322 1.515 -1.608 1.00 93.56 99 LYS A C 1
ATOM 777 O O . LYS A 1 99 ? 15.863 2.258 -2.476 1.00 93.56 99 LYS A O 1
ATOM 782 N N . ARG A 1 100 ? 15.656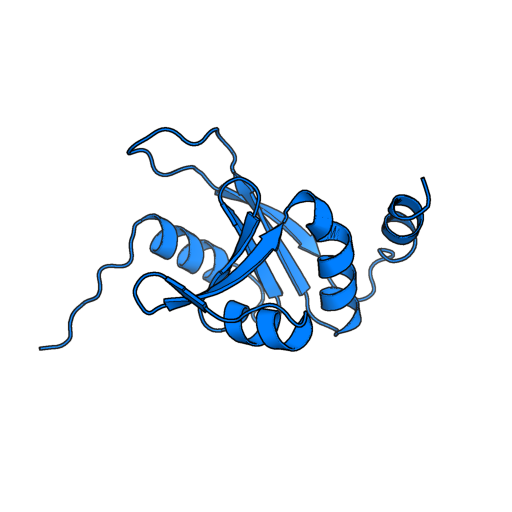 1.202 -0.497 1.00 96.38 100 ARG A N 1
ATOM 783 C CA . ARG A 1 100 ? 14.323 1.707 -0.168 1.00 96.38 100 ARG A CA 1
ATOM 784 C C . ARG A 1 100 ? 14.261 2.214 1.256 1.00 96.38 100 ARG A C 1
ATOM 786 O O . ARG A 1 100 ? 14.861 1.611 2.149 1.00 96.38 100 ARG A O 1
ATOM 793 N N . GLU A 1 101 ? 13.518 3.294 1.445 1.00 95.75 101 GLU A N 1
ATOM 7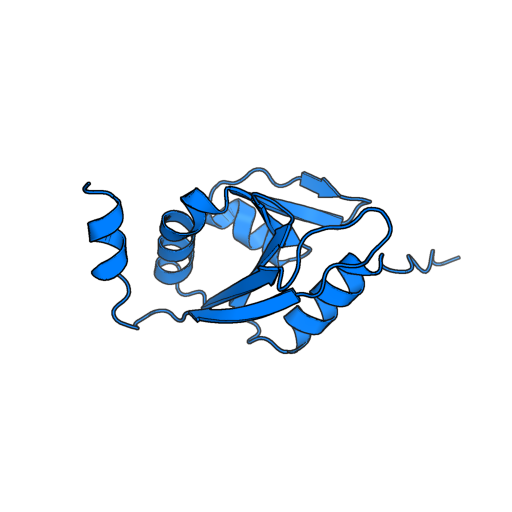94 C CA . GLU A 1 101 ? 13.314 3.943 2.738 1.00 95.75 101 GLU A CA 1
ATOM 795 C C . GLU A 1 101 ? 11.844 4.330 2.899 1.00 95.75 101 GLU A C 1
ATOM 797 O O . GLU A 1 101 ? 11.122 4.502 1.914 1.00 95.75 101 GLU A O 1
ATOM 802 N N . VAL A 1 102 ? 11.384 4.411 4.148 1.00 97.56 102 VAL A N 1
ATOM 803 C CA . VAL A 1 102 ? 10.042 4.908 4.459 1.00 97.56 102 VAL A CA 1
ATOM 804 C C . VAL A 1 102 ? 10.073 6.424 4.333 1.00 97.56 102 VAL A C 1
ATOM 806 O O . VAL A 1 102 ? 10.737 7.097 5.116 1.00 97.56 102 VAL A O 1
ATOM 809 N N . THR A 1 103 ? 9.365 6.952 3.342 1.00 95.94 103 THR A N 1
ATOM 810 C CA . THR A 1 103 ? 9.312 8.389 3.052 1.00 95.94 103 THR A CA 1
ATOM 811 C C . THR A 1 103 ? 8.235 9.085 3.870 1.00 95.94 103 THR A C 1
ATOM 813 O O . THR A 1 103 ? 8.367 10.260 4.204 1.00 95.94 103 THR A O 1
ATOM 816 N N . GLN A 1 104 ? 7.171 8.362 4.227 1.00 93.94 104 GLN A N 1
ATOM 817 C CA . GLN A 1 104 ? 6.045 8.928 4.955 1.00 93.94 104 GLN A CA 1
ATOM 818 C C . GLN A 1 104 ? 5.293 7.860 5.750 1.00 93.94 104 GLN A C 1
ATOM 820 O O . GLN A 1 104 ? 5.095 6.742 5.276 1.00 93.94 104 GLN A O 1
ATOM 825 N N . ILE A 1 105 ? 4.809 8.226 6.937 1.00 94.56 105 ILE A N 1
ATOM 826 C CA . ILE A 1 105 ? 3.842 7.434 7.704 1.00 94.56 105 ILE A CA 1
ATOM 827 C C . ILE A 1 105 ? 2.611 8.301 7.937 1.00 94.56 105 ILE A C 1
ATOM 829 O O . ILE A 1 105 ? 2.710 9.415 8.444 1.00 94.56 105 ILE A O 1
ATOM 833 N N . LEU A 1 106 ? 1.453 7.780 7.554 1.00 93.69 106 LEU A N 1
ATOM 834 C CA . LEU A 1 106 ? 0.166 8.452 7.623 1.00 93.69 106 LEU A CA 1
ATOM 835 C C . LEU A 1 106 ? -0.741 7.773 8.636 1.00 93.69 106 LEU A C 1
ATOM 837 O O . LEU A 1 106 ? -0.815 6.545 8.683 1.00 93.69 106 LEU A O 1
ATOM 841 N N . SER A 1 107 ? -1.450 8.577 9.424 1.00 91.88 107 SER A N 1
ATOM 842 C CA . SER A 1 107 ? -2.380 8.112 10.452 1.00 91.88 107 SER A CA 1
ATOM 843 C C . SER A 1 107 ? -3.795 8.648 10.239 1.00 91.88 107 SER A C 1
ATOM 845 O O . SER A 1 107 ? -3.951 9.767 9.745 1.00 91.88 107 SER A O 1
ATOM 847 N N . PRO A 1 108 ? -4.830 7.890 10.647 1.00 89.19 108 PRO A N 1
ATOM 848 C CA . PRO A 1 108 ? -6.199 8.393 10.696 1.00 89.19 108 PRO A CA 1
ATOM 849 C C . PRO A 1 108 ? -6.302 9.665 11.554 1.00 89.19 108 PRO A C 1
ATOM 851 O O . PRO A 1 108 ? -5.654 9.765 12.594 1.00 89.19 108 PRO A O 1
ATOM 854 N N . GLY A 1 109 ? -7.125 10.629 11.136 1.00 74.25 109 GLY A N 1
ATOM 855 C CA . GLY A 1 109 ? -7.440 11.831 11.924 1.00 74.25 109 GLY A CA 1
ATOM 856 C C . GLY A 1 109 ? -6.509 13.033 11.729 1.00 74.25 109 GLY A C 1
ATOM 857 O O . GLY A 1 109 ? -6.828 14.124 12.191 1.00 74.25 109 GLY A O 1
ATOM 858 N N . THR A 1 110 ? -5.395 12.895 11.009 1.00 57.41 110 THR A N 1
ATOM 859 C CA . THR A 1 110 ? -4.648 14.064 10.515 1.00 57.41 110 THR A CA 1
ATOM 860 C C . THR A 1 110 ? -5.417 14.645 9.324 1.00 57.41 110 THR A C 1
ATOM 862 O O . THR A 1 110 ? -5.919 13.863 8.527 1.00 57.41 110 THR A O 1
ATOM 865 N N . HIS A 1 111 ? -5.539 15.972 9.195 1.00 52.88 111 HIS A N 1
ATOM 866 C CA . HIS A 1 111 ? -6.212 16.703 8.101 1.00 52.88 111 HIS A CA 1
ATOM 867 C C . HIS A 1 111 ? -5.690 16.319 6.693 1.00 52.88 111 HIS A C 1
ATOM 869 O O . HIS A 1 111 ? -4.938 17.058 6.052 1.00 52.88 111 HIS A O 1
ATOM 875 N N . PHE A 1 112 ? -6.054 15.122 6.236 1.00 54.00 112 PHE A N 1
ATOM 876 C CA . PHE A 1 112 ? -5.628 14.478 4.995 1.00 54.00 112 PHE A CA 1
ATOM 877 C C . PHE A 1 112 ? -6.766 14.436 3.966 1.00 54.00 112 PHE A C 1
ATOM 879 O O . PHE A 1 112 ? -6.489 14.265 2.783 1.00 54.00 112 PHE A O 1
ATOM 886 N N . ASP A 1 113 ? -8.023 14.642 4.389 1.00 52.09 113 ASP A N 1
ATOM 887 C CA . ASP A 1 113 ? -9.192 14.673 3.494 1.00 52.09 113 ASP A CA 1
ATOM 888 C C . ASP A 1 113 ? -9.100 15.836 2.481 1.00 52.09 113 ASP A C 1
ATOM 890 O O . ASP A 1 113 ? -9.327 15.634 1.292 1.00 52.09 113 ASP A O 1
ATOM 894 N N . GLU A 1 114 ? -8.672 17.039 2.883 1.00 50.72 114 GLU A N 1
ATOM 895 C CA . GLU A 1 114 ? -8.765 18.233 2.015 1.00 50.72 114 GLU A CA 1
ATOM 896 C C . GLU A 1 114 ? -7.715 18.299 0.885 1.00 50.72 114 GLU A C 1
ATOM 898 O O . GLU A 1 114 ? -8.004 18.773 -0.218 1.00 50.72 114 GLU A O 1
ATOM 903 N N . ARG A 1 115 ? -6.494 17.794 1.112 1.00 51.81 115 ARG A N 1
ATOM 904 C CA . ARG A 1 115 ? -5.402 17.835 0.111 1.00 51.81 115 ARG A CA 1
ATOM 905 C C . ARG A 1 115 ? -5.499 16.752 -0.964 1.00 51.81 115 ARG A C 1
ATOM 907 O O . ARG A 1 115 ? -4.829 16.840 -1.984 1.00 51.81 115 ARG A O 1
ATOM 914 N N . MET A 1 116 ? -6.315 15.731 -0.727 1.00 56.59 116 MET A N 1
ATOM 915 C CA . MET A 1 116 ? -6.490 14.596 -1.630 1.00 56.59 116 MET A CA 1
ATOM 916 C C . MET A 1 116 ? -7.763 14.735 -2.469 1.00 56.59 116 MET A C 1
ATOM 918 O O . MET A 1 116 ? -7.712 14.538 -3.679 1.00 56.59 116 MET A O 1
ATOM 922 N N . LEU A 1 117 ? -8.864 15.200 -1.861 1.00 52.12 117 LEU A N 1
ATOM 923 C CA . LEU A 1 117 ? -10.112 15.540 -2.563 1.00 52.12 117 LEU A CA 1
ATOM 924 C C . LEU A 1 117 ? -9.931 16.623 -3.644 1.00 52.12 117 LEU A C 1
ATOM 926 O O . LEU A 1 117 ? -10.728 16.709 -4.575 1.00 52.12 117 LEU A O 1
ATOM 930 N N . SER A 1 118 ? -8.889 17.450 -3.536 1.00 48.91 118 SER A N 1
ATOM 931 C CA . SER A 1 118 ? -8.539 18.469 -4.534 1.00 48.91 118 SER A CA 1
ATOM 932 C C . SER A 1 118 ? -7.781 17.908 -5.746 1.00 48.91 118 SER A C 1
ATOM 934 O O . SER A 1 118 ? -7.874 18.487 -6.824 1.00 48.91 118 SER A O 1
ATOM 936 N N . ALA A 1 119 ? -7.089 16.771 -5.613 1.00 47.38 119 ALA A N 1
ATOM 937 C CA . ALA A 1 119 ? -6.344 16.148 -6.711 1.00 47.38 119 ALA A CA 1
ATOM 938 C C . ALA A 1 119 ? -7.238 15.351 -7.682 1.00 47.38 119 ALA A C 1
ATOM 940 O O . ALA A 1 119 ? -6.853 15.149 -8.826 1.00 47.38 119 ALA A O 1
ATOM 941 N N . GLU A 1 120 ? -8.439 14.940 -7.259 1.00 45.41 120 GLU A N 1
ATOM 942 C CA . GLU A 1 120 ? -9.440 14.284 -8.123 1.00 45.41 120 GLU A CA 1
ATOM 943 C C . GLU A 1 120 ? -10.320 15.283 -8.907 1.00 45.41 120 GLU A C 1
ATOM 945 O O . GLU A 1 120 ? -11.234 14.874 -9.620 1.00 45.41 120 GLU A O 1
ATOM 950 N N . ARG A 1 121 ? -10.083 16.596 -8.763 1.00 40.38 121 ARG A N 1
ATOM 951 C CA . ARG A 1 121 ? -10.916 17.663 -9.352 1.00 40.38 121 ARG A CA 1
ATOM 952 C C . ARG A 1 121 ? -10.259 18.490 -10.463 1.00 40.38 121 ARG A C 1
ATOM 954 O O . ARG A 1 121 ? -10.900 19.439 -10.910 1.00 40.38 121 ARG A O 1
ATOM 961 N N . ASN A 1 122 ? -9.056 18.137 -10.920 1.00 36.28 122 ASN A N 1
ATOM 962 C CA . ASN A 1 122 ? -8.360 18.836 -12.011 1.00 36.28 122 ASN A CA 1
ATOM 963 C C . ASN A 1 122 ? -8.133 17.934 -13.221 1.00 36.28 122 ASN A C 1
ATOM 965 O O . ASN A 1 122 ? -7.617 16.813 -13.018 1.00 36.28 122 ASN A O 1
#

pLDDT: mean 87.24, std 17.36, range [34.5, 98.5]

Sequence (122 aa):
MTIDTQLTPMMAQYRRIKSELPKDALLLFRLGDFYEMFFEDAQIGAQLLNLALTKRQGIPMCGLPFHAAPAYIGRILKAGRKVAICDQMEEARPGQLVKREVTQILSPGTHFDERMLSAERN

Radius of gyration: 14.96 Å; chains: 1; bounding box: 32×50×27 Å

Foldseek 3Di:
DPPPVVQPPVRVVVVVQVVVDDPQEQEQADDPQKRKGWAVSLVVLCVQVVFDFDDDVNITMTIDGPVCVLVSCVSCLVVQGKYWYKDFPDDDDPPDDTDIDGPDIGGHPDPSVPVSVVVVVD

Secondary structure (DSSP, 8-state):
--------HHHHHHHHHHHTS-TTEEEEEEETTEEEEEHHHHHHHHHHHT---EEETTEEEEEEEGGGHHHHHHHHHHTT-EEEEEEESS---TTPPPPEEEEEEE-TTSS-HHHHHTGGG-